Protein AF-A0A9P5ISA6-F1 (afdb_monomer_lite)

pLDDT: mean 71.59, std 13.82, range [38.88, 89.5]

Foldseek 3Di:
DDDPPDDPPPPPDQPPWAAAPFQRDTDGPVQADDPPGRHGVDQLLVVCVVCVVCPVVSRGDNDPLRNCCVVPVVSVCVVVVVVVVVVVVVVVVVVVVVVVPD

Secondary structure (DSSP, 8-state):
-------------TT-EEE-TTT--EEEGGGB-TTTSS-BSS-HHHHHHH-GGGTTTTS--SSHHHHHHHH-GGGTTHHHHHHHHHHHHHHHHHHHHHHTT-

Organism: NCBI:txid139641

Radius of gyration: 21.93 Å; chains: 1; bounding box: 49×29×73 Å

Structure (mmCIF, N/CA/C/O backbone):
data_AF-A0A9P5ISA6-F1
#
_entry.id   AF-A0A9P5ISA6-F1
#
loop_
_atom_site.group_PDB
_atom_site.id
_atom_site.type_symbol
_atom_site.label_atom_id
_atom_site.label_alt_id
_atom_site.label_comp_id
_atom_site.label_asym_id
_atom_site.label_entity_id
_atom_site.label_seq_id
_atom_site.pdbx_PDB_ins_code
_atom_site.Cartn_x
_atom_site.Cartn_y
_atom_site.Cartn_z
_atom_site.occupancy
_atom_site.B_iso_or_equiv
_atom_site.auth_seq_id
_atom_site.auth_comp_id
_atom_site.auth_asym_id
_atom_site.auth_atom_id
_atom_site.pdbx_PDB_model_num
ATOM 1 N N . MET A 1 1 ? 34.642 -2.367 -39.595 1.00 44.44 1 MET A N 1
ATOM 2 C CA . MET A 1 1 ? 33.964 -1.609 -38.521 1.00 44.44 1 MET A CA 1
ATOM 3 C C . MET A 1 1 ? 32.696 -2.343 -38.131 1.00 44.44 1 MET A C 1
ATOM 5 O O . MET A 1 1 ? 31.848 -2.486 -39.003 1.00 44.44 1 MET A O 1
ATOM 9 N N . SER A 1 2 ? 32.602 -2.818 -36.883 1.00 46.62 2 SER A N 1
ATOM 10 C CA . SER A 1 2 ? 31.369 -3.077 -36.104 1.00 46.62 2 SER A CA 1
ATOM 11 C C . SER A 1 2 ? 31.594 -4.223 -35.116 1.00 46.62 2 SER A C 1
ATOM 13 O O . SER A 1 2 ? 31.178 -5.348 -35.355 1.00 46.62 2 SER A O 1
ATOM 15 N N . GLU A 1 3 ? 32.218 -3.916 -33.982 1.00 43.44 3 GLU A N 1
ATOM 16 C CA . GLU A 1 3 ? 32.164 -4.766 -32.791 1.00 43.44 3 GLU A CA 1
ATOM 17 C C . GLU A 1 3 ? 31.390 -4.000 -31.716 1.00 43.44 3 GLU A C 1
ATOM 19 O O . GLU A 1 3 ? 31.954 -3.295 -30.883 1.00 43.44 3 GLU A O 1
ATOM 24 N N . ARG A 1 4 ? 30.056 -4.075 -31.774 1.00 45.72 4 ARG A N 1
ATOM 25 C CA . ARG A 1 4 ? 29.204 -3.720 -30.632 1.00 45.72 4 ARG A CA 1
ATOM 26 C C . ARG A 1 4 ? 29.070 -4.974 -29.778 1.00 45.72 4 ARG A C 1
ATOM 28 O O . ARG A 1 4 ? 28.128 -5.742 -29.945 1.00 45.72 4 ARG A O 1
ATOM 35 N N . LEU A 1 5 ? 30.054 -5.206 -28.912 1.00 46.62 5 LEU A N 1
ATOM 36 C CA . LEU A 1 5 ? 29.971 -6.256 -27.903 1.00 46.62 5 LEU A CA 1
ATOM 37 C C . LEU A 1 5 ? 28.917 -5.861 -26.873 1.00 46.62 5 LEU A C 1
ATOM 39 O O . LEU A 1 5 ? 28.946 -4.774 -26.296 1.00 46.62 5 LEU A O 1
ATOM 43 N N . GLY A 1 6 ? 27.938 -6.752 -26.746 1.00 38.88 6 GLY A N 1
ATOM 44 C CA . GLY A 1 6 ? 26.695 -6.533 -26.042 1.00 38.88 6 GLY A CA 1
ATOM 45 C C . GLY A 1 6 ? 26.898 -6.189 -24.576 1.00 38.88 6 GLY A C 1
ATOM 46 O O . GLY A 1 6 ? 27.662 -6.822 -23.849 1.00 38.88 6 GLY A O 1
ATOM 47 N N . TYR A 1 7 ? 26.130 -5.199 -24.144 1.00 45.44 7 TYR A N 1
ATOM 48 C CA . TYR A 1 7 ? 25.835 -4.931 -22.750 1.00 45.44 7 TYR A CA 1
ATOM 49 C C . TYR A 1 7 ? 25.257 -6.215 -22.153 1.00 45.44 7 TYR A C 1
ATOM 51 O O . TYR A 1 7 ? 24.115 -6.595 -22.422 1.00 45.44 7 TYR A O 1
ATOM 59 N N . LYS A 1 8 ? 26.086 -6.927 -21.394 1.00 42.00 8 LYS A N 1
ATOM 60 C CA . LYS A 1 8 ? 25.710 -8.128 -20.659 1.00 42.00 8 LYS A CA 1
ATOM 61 C C . LYS A 1 8 ? 24.853 -7.678 -19.476 1.00 42.00 8 LYS A C 1
ATOM 63 O O . LYS A 1 8 ? 25.333 -7.575 -18.352 1.00 42.00 8 LYS A O 1
ATOM 68 N N . PHE A 1 9 ? 23.593 -7.340 -19.747 1.00 42.38 9 PHE A N 1
ATOM 69 C CA . PHE A 1 9 ? 22.581 -7.252 -18.707 1.00 42.38 9 PHE A CA 1
ATOM 70 C C . PHE A 1 9 ? 22.440 -8.661 -18.149 1.00 42.38 9 PHE A C 1
ATOM 72 O O . PHE A 1 9 ? 21.897 -9.552 -18.800 1.00 42.38 9 PHE A O 1
ATOM 79 N N . VAL A 1 10 ? 23.024 -8.874 -16.974 1.00 44.00 10 VAL A N 1
ATOM 80 C CA . VAL A 1 10 ? 22.765 -10.051 -16.158 1.00 44.00 10 VAL A CA 1
ATOM 81 C C . VAL A 1 10 ? 21.259 -10.053 -15.918 1.00 44.00 10 VAL A C 1
ATOM 83 O O . VAL A 1 10 ? 20.743 -9.236 -15.160 1.00 44.00 10 VAL A O 1
ATOM 86 N N . LEU A 1 11 ? 20.552 -10.911 -16.652 1.00 45.19 11 LEU A N 1
ATOM 87 C CA . LEU A 1 11 ? 19.169 -11.262 -16.383 1.00 45.19 11 LEU A CA 1
ATOM 88 C C . LEU A 1 11 ? 19.177 -11.995 -15.042 1.00 45.19 11 LEU A C 1
ATOM 90 O O . LEU A 1 11 ? 19.317 -13.212 -14.983 1.00 45.19 11 LEU A O 1
ATOM 94 N N . THR A 1 12 ? 19.086 -11.237 -13.954 1.00 48.53 12 THR A N 1
ATOM 95 C CA . THR A 1 12 ? 18.488 -11.737 -12.723 1.00 48.53 12 THR A CA 1
ATOM 96 C C . THR A 1 12 ? 17.108 -12.271 -13.107 1.00 48.53 12 THR A C 1
ATOM 98 O O . THR A 1 12 ? 16.314 -11.544 -13.704 1.00 48.53 12 THR A O 1
ATOM 101 N N . ASN A 1 13 ? 16.901 -13.571 -12.891 1.00 52.16 13 ASN A N 1
ATOM 102 C CA . ASN A 1 13 ? 15.782 -14.373 -13.392 1.00 52.16 13 ASN A CA 1
ATOM 103 C C . ASN A 1 13 ? 14.452 -13.588 -13.480 1.00 52.16 13 ASN A C 1
ATOM 105 O O . ASN A 1 13 ? 13.871 -13.257 -12.448 1.00 52.16 13 ASN A O 1
ATOM 109 N N . PRO A 1 14 ? 13.945 -13.284 -14.691 1.00 54.53 14 PRO A N 1
ATOM 110 C CA . PRO A 1 14 ? 12.680 -12.569 -14.872 1.00 54.53 14 PRO A CA 1
ATOM 111 C C . PRO A 1 14 ? 11.435 -13.408 -14.523 1.00 54.53 14 PRO A C 1
ATOM 113 O O . PRO A 1 14 ? 10.330 -12.873 -14.582 1.00 54.53 14 PRO A O 1
ATOM 116 N N . ASP A 1 15 ? 11.615 -14.682 -14.161 1.00 55.34 15 ASP A N 1
ATOM 117 C CA . ASP A 1 15 ? 10.546 -15.652 -13.889 1.00 55.34 15 ASP A CA 1
ATOM 118 C C . ASP A 1 15 ? 9.997 -15.620 -12.454 1.00 55.34 15 ASP A C 1
ATOM 120 O O . ASP A 1 15 ? 8.967 -16.235 -12.179 1.00 55.34 15 ASP A O 1
ATOM 124 N N . GLU A 1 16 ? 10.621 -14.883 -11.529 1.00 68.88 16 GLU A N 1
ATOM 125 C CA . GLU A 1 16 ? 10.035 -14.672 -10.201 1.00 68.88 16 GLU A CA 1
ATOM 126 C C . GLU A 1 16 ? 8.959 -13.583 -10.279 1.00 68.88 16 GLU A C 1
ATOM 128 O O . GLU A 1 16 ? 9.216 -12.373 -10.238 1.00 68.88 16 GLU A O 1
ATOM 133 N N . LEU A 1 17 ? 7.727 -14.053 -10.467 1.00 72.69 17 LEU A N 1
ATOM 134 C CA . LEU A 1 17 ? 6.511 -13.262 -10.384 1.00 72.69 17 LEU A CA 1
ATOM 135 C C . LEU A 1 17 ? 6.116 -13.094 -8.909 1.00 72.69 17 LEU A C 1
ATOM 137 O O . LEU A 1 17 ? 5.798 -14.061 -8.221 1.00 72.69 17 LEU A O 1
ATOM 141 N N . GLU A 1 18 ? 6.103 -11.853 -8.433 1.00 77.31 18 GLU A N 1
ATOM 142 C CA . GLU A 1 18 ? 5.647 -11.464 -7.097 1.00 77.31 18 GLU A CA 1
ATOM 143 C C . GLU A 1 18 ? 4.296 -10.734 -7.184 1.00 77.31 18 GLU A C 1
ATOM 145 O O . GLU A 1 18 ? 3.888 -10.254 -8.243 1.00 77.31 18 GLU A O 1
ATOM 150 N N . HIS A 1 19 ? 3.584 -10.634 -6.060 1.00 80.44 19 HIS A N 1
ATOM 151 C CA . HIS A 1 19 ? 2.310 -9.917 -5.971 1.00 80.44 19 HIS A CA 1
ATOM 152 C C . HIS A 1 19 ? 2.482 -8.612 -5.202 1.00 80.44 19 HIS A C 1
ATOM 154 O O . HIS A 1 19 ? 3.110 -8.576 -4.143 1.00 80.44 19 HIS A O 1
ATOM 160 N N . CYS A 1 20 ? 1.903 -7.528 -5.714 1.00 82.44 20 CYS A N 1
ATOM 161 C CA . CYS A 1 20 ? 1.934 -6.242 -5.034 1.00 82.44 20 CYS A CA 1
ATOM 162 C C . CYS A 1 20 ? 1.026 -6.274 -3.809 1.00 82.44 20 CYS A C 1
ATOM 164 O O . CYS A 1 20 ? -0.173 -6.485 -3.944 1.00 82.44 20 CYS A O 1
ATOM 166 N N . LEU A 1 21 ? 1.555 -5.964 -2.627 1.00 80.31 21 LEU A N 1
ATOM 167 C CA . LEU A 1 21 ? 0.749 -5.985 -1.401 1.00 80.31 21 LEU A CA 1
ATOM 168 C C . LEU A 1 21 ? -0.413 -4.974 -1.404 1.00 80.31 21 LEU A C 1
ATOM 170 O O . LEU A 1 21 ? -1.372 -5.155 -0.660 1.00 80.31 21 LEU A O 1
ATOM 174 N N . LEU A 1 22 ? -0.342 -3.921 -2.228 1.00 84.12 22 LEU A N 1
ATOM 175 C CA . LEU A 1 22 ? -1.334 -2.839 -2.287 1.00 84.12 22 LEU A CA 1
ATOM 176 C C . LEU A 1 22 ? -2.448 -3.038 -3.318 1.00 84.12 22 LEU A C 1
ATOM 178 O O . LEU A 1 22 ? -3.461 -2.353 -3.239 1.00 84.12 22 LEU A O 1
ATOM 182 N N . CYS A 1 23 ? -2.258 -3.884 -4.325 1.00 79.50 23 CYS A N 1
ATOM 183 C CA . CYS A 1 23 ? -3.286 -4.111 -5.348 1.00 79.50 23 CYS A CA 1
ATOM 184 C C . CYS A 1 23 ? -3.369 -5.557 -5.832 1.00 79.50 23 CYS A C 1
ATOM 186 O O . CYS A 1 23 ? -4.054 -5.844 -6.809 1.00 79.50 23 CYS A O 1
ATOM 188 N N . ASN A 1 24 ? -2.620 -6.461 -5.195 1.00 77.56 24 ASN A N 1
ATOM 189 C CA . ASN A 1 24 ? -2.468 -7.872 -5.549 1.00 77.56 24 ASN A CA 1
ATOM 190 C C . ASN A 1 24 ? -2.088 -8.122 -7.018 1.00 77.56 24 ASN A C 1
ATOM 192 O O . ASN A 1 24 ? -2.193 -9.242 -7.512 1.00 77.56 24 ASN A O 1
ATOM 196 N N . ARG A 1 25 ? -1.610 -7.095 -7.730 1.00 79.12 25 ARG A N 1
ATOM 197 C CA . ARG A 1 25 ? -1.175 -7.213 -9.119 1.00 79.12 25 ARG A CA 1
ATOM 198 C C . ARG A 1 25 ? 0.147 -7.960 -9.186 1.00 79.12 25 ARG A C 1
ATOM 200 O O . ARG A 1 25 ? 1.068 -7.662 -8.427 1.00 79.12 25 ARG A O 1
ATOM 207 N N . ILE A 1 26 ? 0.245 -8.872 -10.142 1.00 79.56 26 ILE A N 1
ATOM 208 C CA . ILE A 1 26 ? 1.470 -9.611 -10.426 1.00 79.56 26 ILE A CA 1
ATOM 209 C C . ILE A 1 26 ? 2.500 -8.674 -11.076 1.00 79.56 26 ILE A C 1
ATOM 211 O O . ILE A 1 26 ? 2.173 -7.936 -12.012 1.00 79.56 26 ILE A O 1
ATOM 215 N N . PHE A 1 27 ? 3.742 -8.702 -10.598 1.00 78.31 27 PHE A N 1
ATOM 216 C CA . PHE A 1 27 ? 4.876 -7.974 -11.165 1.00 78.31 27 PHE A CA 1
ATOM 217 C C . PHE A 1 27 ? 6.143 -8.842 -11.125 1.00 78.31 27 PHE A C 1
ATOM 219 O O . PHE A 1 27 ? 6.284 -9.701 -10.266 1.00 78.31 27 PHE A O 1
ATOM 226 N N . CYS A 1 28 ? 7.074 -8.641 -12.060 1.00 74.88 28 CYS A N 1
ATOM 227 C CA . CYS A 1 28 ? 8.371 -9.329 -12.036 1.00 74.88 28 CYS A CA 1
ATOM 228 C C . CYS A 1 28 ? 9.406 -8.529 -11.237 1.00 74.88 28 CYS A C 1
ATOM 230 O O . CYS A 1 28 ? 9.266 -7.312 -11.093 1.00 74.88 28 CYS A O 1
ATOM 232 N N . ALA A 1 29 ? 10.489 -9.176 -10.799 1.00 73.81 29 ALA A N 1
ATOM 233 C CA . ALA A 1 29 ? 11.566 -8.544 -10.024 1.00 73.81 29 ALA A CA 1
ATOM 234 C C . ALA A 1 29 ? 12.111 -7.228 -10.633 1.00 73.81 29 ALA A C 1
ATOM 236 O O . ALA A 1 29 ? 12.522 -6.328 -9.905 1.00 73.81 29 ALA A O 1
ATOM 237 N N . ARG A 1 30 ? 12.046 -7.061 -11.963 1.00 71.00 30 ARG A N 1
ATOM 238 C CA . ARG A 1 30 ? 12.441 -5.821 -12.667 1.00 71.00 30 ARG A CA 1
ATOM 239 C C . ARG A 1 30 ? 11.533 -4.618 -12.385 1.00 71.00 30 ARG A C 1
ATOM 241 O O . ARG A 1 30 ? 11.962 -3.486 -12.570 1.00 71.00 30 ARG A O 1
ATOM 248 N N . HIS A 1 31 ? 10.294 -4.860 -11.970 1.00 71.94 31 HIS A N 1
ATOM 249 C CA . HIS A 1 31 ? 9.299 -3.842 -11.628 1.00 71.94 31 HIS A CA 1
ATOM 250 C C . HIS A 1 31 ? 9.156 -3.651 -10.107 1.00 71.94 31 HIS A C 1
ATOM 252 O O . HIS A 1 31 ? 8.211 -2.998 -9.665 1.00 71.94 31 HIS A O 1
ATOM 258 N N . LYS A 1 32 ? 10.061 -4.221 -9.301 1.00 72.31 32 LYS A N 1
ATOM 259 C CA . LYS A 1 32 ? 10.104 -4.059 -7.843 1.00 72.31 32 LYS A CA 1
ATOM 260 C C . LYS A 1 32 ? 10.703 -2.694 -7.485 1.00 72.31 32 LYS A C 1
ATOM 262 O O . LYS A 1 32 ? 11.807 -2.375 -7.922 1.00 72.31 32 LYS A O 1
ATOM 267 N N . ALA A 1 33 ? 9.995 -1.877 -6.704 1.00 69.44 33 ALA A N 1
ATOM 268 C CA . ALA A 1 33 ? 10.524 -0.591 -6.237 1.00 69.44 33 ALA A CA 1
ATOM 269 C C . ALA A 1 33 ? 11.584 -0.775 -5.128 1.00 69.44 33 ALA A C 1
ATOM 271 O O . ALA A 1 33 ? 11.409 -1.594 -4.225 1.00 69.44 33 ALA A O 1
ATOM 272 N N . VAL A 1 34 ? 12.662 0.019 -5.187 1.00 60.41 34 VAL A N 1
ATOM 273 C CA . VAL A 1 34 ? 13.902 -0.175 -4.404 1.00 60.41 34 VAL A CA 1
ATOM 274 C C . VAL A 1 34 ? 13.757 0.180 -2.913 1.00 60.41 34 VAL A C 1
ATOM 276 O O . VAL A 1 34 ? 14.465 -0.385 -2.091 1.00 60.41 34 VAL A O 1
ATOM 279 N N . GLU A 1 35 ? 12.821 1.055 -2.528 1.00 49.38 35 GLU A N 1
ATOM 280 C CA . GLU A 1 35 ? 12.721 1.534 -1.133 1.00 49.38 35 GLU A CA 1
ATOM 281 C C . GLU A 1 35 ? 11.740 0.754 -0.237 1.00 49.38 35 GLU A C 1
ATOM 283 O O . GLU A 1 35 ? 11.858 0.839 0.978 1.00 49.38 35 GLU A O 1
ATOM 288 N N . ASN A 1 36 ? 10.801 -0.035 -0.786 1.00 56.28 36 ASN A N 1
ATOM 289 C CA . ASN A 1 36 ? 9.736 -0.693 0.007 1.00 56.28 36 ASN A CA 1
ATOM 290 C C . ASN A 1 36 ? 9.514 -2.191 -0.308 1.00 56.28 36 ASN A C 1
ATOM 292 O O . ASN A 1 36 ? 8.510 -2.772 0.104 1.00 56.28 36 ASN A O 1
ATOM 296 N N . ASN A 1 37 ? 10.437 -2.823 -1.042 1.00 62.94 37 ASN A N 1
ATOM 297 C CA . ASN A 1 37 ? 10.633 -4.276 -1.186 1.00 62.94 37 ASN A CA 1
ATOM 298 C C . ASN A 1 37 ? 9.451 -5.204 -1.548 1.00 62.94 37 ASN A C 1
ATOM 300 O O . ASN A 1 37 ? 9.667 -6.410 -1.598 1.00 62.94 37 ASN A O 1
ATOM 304 N N . THR A 1 38 ? 8.242 -4.723 -1.848 1.00 67.25 38 THR A N 1
ATOM 305 C CA . THR A 1 38 ? 7.088 -5.580 -2.236 1.00 67.25 38 THR A CA 1
ATOM 306 C C . THR A 1 38 ? 6.007 -4.839 -3.046 1.00 67.25 38 THR A C 1
ATOM 308 O O . THR A 1 38 ? 4.871 -5.299 -3.193 1.00 67.25 38 THR A O 1
ATOM 311 N N . VAL A 1 39 ? 6.335 -3.655 -3.569 1.00 72.94 39 VAL A N 1
ATOM 312 C CA . VAL A 1 39 ? 5.400 -2.806 -4.320 1.00 72.94 39 VAL A CA 1
ATOM 313 C C . VAL A 1 39 ? 5.816 -2.775 -5.788 1.00 72.94 39 VAL A C 1
ATOM 315 O O . VAL A 1 39 ? 7.006 -2.670 -6.096 1.00 72.94 39 VAL A O 1
ATOM 318 N N . CYS A 1 40 ? 4.835 -2.878 -6.690 1.00 75.19 40 CYS A N 1
ATOM 319 C CA . CYS A 1 40 ? 5.074 -2.751 -8.124 1.00 75.19 40 CYS A CA 1
ATOM 320 C C . CYS A 1 40 ? 5.507 -1.318 -8.492 1.00 75.19 40 CYS A C 1
ATOM 322 O O . CYS A 1 40 ? 5.290 -0.380 -7.730 1.00 75.19 40 CY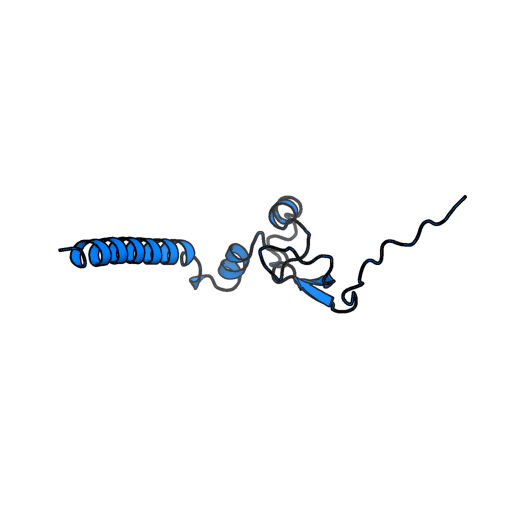S A O 1
ATOM 324 N N . GLN A 1 41 ? 6.089 -1.124 -9.677 1.00 73.56 41 GLN A N 1
ATOM 325 C CA . GLN A 1 41 ? 6.616 0.177 -10.125 1.00 73.56 41 GLN A CA 1
ATOM 326 C C . GLN A 1 41 ? 5.540 1.268 -10.310 1.00 73.56 41 GLN A C 1
ATOM 328 O O . GLN A 1 41 ? 5.858 2.427 -10.571 1.00 73.56 41 GLN A O 1
ATOM 333 N N . ILE A 1 42 ? 4.259 0.917 -10.208 1.00 76.75 42 ILE A N 1
ATOM 334 C CA . ILE A 1 42 ? 3.167 1.877 -10.333 1.00 76.75 42 ILE A CA 1
ATOM 335 C C . ILE A 1 42 ? 3.186 2.800 -9.111 1.00 76.75 42 ILE A C 1
ATOM 337 O O . ILE A 1 42 ? 3.138 2.339 -7.972 1.00 76.75 42 ILE A O 1
ATOM 341 N N . ASP A 1 43 ? 3.192 4.116 -9.339 1.00 81.00 43 ASP A N 1
ATOM 342 C CA . ASP A 1 43 ? 2.940 5.086 -8.274 1.00 81.00 43 ASP A CA 1
ATOM 343 C C . ASP A 1 43 ? 1.490 4.946 -7.792 1.00 81.00 43 ASP A C 1
ATOM 345 O O . ASP A 1 43 ? 0.552 5.507 -8.366 1.00 81.00 43 ASP A O 1
ATOM 349 N N . HIS A 1 44 ? 1.321 4.197 -6.705 1.00 83.62 44 HIS A N 1
ATOM 350 C CA . HIS A 1 44 ? 0.036 3.943 -6.070 1.00 83.62 44 HIS A CA 1
ATOM 351 C C . HIS A 1 44 ? -0.680 5.217 -5.633 1.00 83.62 44 HIS A C 1
ATOM 353 O O . HIS A 1 44 ? -1.907 5.243 -5.627 1.00 83.62 44 HIS A O 1
ATOM 359 N N . ARG A 1 45 ? 0.037 6.302 -5.321 1.00 83.25 45 ARG A N 1
ATOM 360 C CA . ARG A 1 45 ? -0.603 7.560 -4.928 1.00 83.25 45 ARG A CA 1
ATOM 361 C C . ARG A 1 45 ? -1.304 8.208 -6.114 1.00 83.25 45 ARG A C 1
ATOM 363 O O . ARG A 1 45 ? -2.448 8.648 -5.983 1.00 83.25 45 ARG A O 1
ATOM 370 N N . SER A 1 46 ? -0.620 8.263 -7.251 1.00 85.00 46 SER A N 1
ATOM 371 C CA . SER A 1 46 ? -1.187 8.794 -8.491 1.00 85.00 46 SER A CA 1
ATOM 372 C C . SER A 1 46 ? -2.258 7.860 -9.053 1.00 85.00 46 SER A C 1
ATOM 374 O O . SER A 1 46 ? -3.339 8.330 -9.398 1.00 85.00 46 SER A O 1
ATOM 376 N N . TYR A 1 47 ? -2.006 6.547 -9.063 1.00 85.31 47 TYR A N 1
ATOM 377 C CA . TYR A 1 47 ? -2.957 5.543 -9.545 1.00 85.31 47 TYR A CA 1
ATOM 378 C C . TYR A 1 47 ? -4.262 5.557 -8.744 1.00 85.31 47 TYR A C 1
ATOM 380 O O . TYR A 1 47 ? -5.335 5.585 -9.343 1.00 85.31 47 TYR A O 1
ATOM 388 N N . TYR A 1 48 ? -4.167 5.620 -7.411 1.00 87.81 48 TYR A N 1
ATOM 389 C CA . TYR A 1 48 ? -5.319 5.745 -6.522 1.00 87.81 48 TYR A CA 1
ATOM 390 C C . TYR A 1 48 ? -6.126 7.005 -6.830 1.00 87.81 48 TYR A C 1
ATOM 392 O O . TYR A 1 48 ? -7.328 6.928 -7.025 1.00 87.81 48 TYR A O 1
ATOM 400 N N . ARG A 1 49 ? -5.487 8.174 -6.959 1.00 87.94 49 ARG A N 1
ATOM 401 C CA . ARG A 1 49 ? -6.208 9.426 -7.250 1.00 87.94 49 ARG A CA 1
ATOM 402 C C . ARG A 1 49 ? -6.967 9.390 -8.583 1.00 87.94 49 ARG A C 1
ATOM 404 O O . ARG A 1 49 ? -8.029 10.000 -8.681 1.00 87.94 49 ARG A O 1
ATOM 411 N N . THR A 1 50 ? -6.398 8.741 -9.596 1.00 89.50 50 THR A N 1
ATOM 412 C CA . THR A 1 50 ? -6.978 8.686 -10.944 1.00 89.50 50 THR A CA 1
ATOM 413 C C . THR A 1 50 ? -8.127 7.688 -11.053 1.00 89.50 50 THR A C 1
ATOM 415 O O . THR A 1 50 ? -9.073 7.977 -11.774 1.00 89.50 50 THR A O 1
ATOM 418 N N . HIS A 1 51 ? -8.071 6.564 -10.335 1.00 86.25 51 HIS A N 1
ATOM 419 C CA . HIS A 1 51 ? -9.075 5.503 -10.441 1.00 86.25 5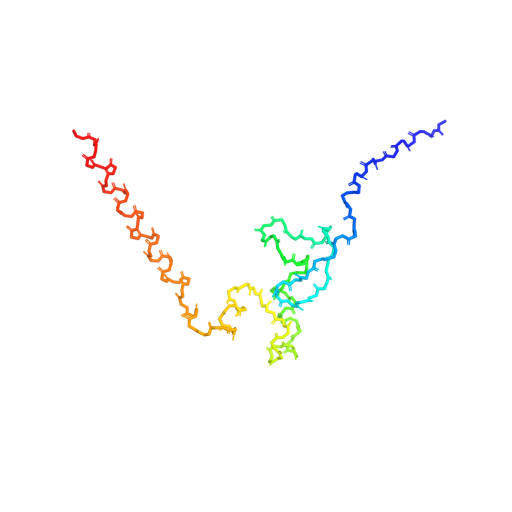1 HIS A CA 1
ATOM 420 C C . HIS A 1 51 ? -9.972 5.468 -9.200 1.00 86.25 51 HIS A C 1
ATOM 422 O O . HIS A 1 51 ? -9.823 4.613 -8.322 1.00 86.25 51 HIS A O 1
ATOM 428 N N . GLN A 1 52 ? -10.870 6.448 -9.103 1.00 86.50 52 GLN A N 1
ATOM 429 C CA . GLN A 1 52 ? -11.802 6.585 -7.976 1.00 86.50 52 GLN A CA 1
ATOM 430 C C . GLN A 1 52 ? -12.814 5.440 -7.915 1.00 86.50 52 GLN A C 1
ATOM 432 O O . GLN A 1 52 ? -13.262 5.070 -6.834 1.00 86.50 52 GLN A O 1
ATOM 437 N N . GLU A 1 53 ? -13.102 4.817 -9.056 1.00 86.75 53 GLU A N 1
ATOM 438 C CA . GLU A 1 53 ? -13.993 3.666 -9.172 1.00 86.75 53 GLU A CA 1
ATOM 439 C C . GLU A 1 53 ? -13.536 2.438 -8.365 1.00 86.75 53 GLU A C 1
ATOM 441 O O . GLU A 1 53 ? -14.340 1.549 -8.099 1.00 86.75 53 GLU A O 1
ATOM 446 N N . PHE A 1 54 ? -12.263 2.384 -7.957 1.00 81.81 54 PHE A N 1
ATOM 447 C CA . PHE A 1 54 ? -11.694 1.273 -7.189 1.00 81.81 54 PHE A CA 1
ATOM 448 C C . PHE A 1 54 ? -11.450 1.603 -5.707 1.00 81.81 54 PHE A C 1
ATOM 450 O O . PHE A 1 54 ? -10.786 0.827 -5.015 1.00 81.81 54 PHE A O 1
ATOM 457 N N . HIS A 1 55 ? -11.918 2.756 -5.212 1.00 82.81 55 HIS A N 1
ATOM 458 C CA . HIS A 1 55 ? -11.726 3.137 -3.802 1.00 82.81 55 HIS A CA 1
ATOM 459 C C . HIS A 1 55 ? -12.563 2.250 -2.882 1.00 82.81 55 HIS A C 1
ATOM 461 O O . HIS A 1 55 ? -12.029 1.668 -1.943 1.00 82.81 55 HIS A O 1
ATOM 467 N N . ASP A 1 56 ? -13.837 2.059 -3.219 1.00 77.19 56 ASP A N 1
ATOM 468 C CA . ASP A 1 56 ? -14.792 1.328 -2.376 1.00 77.19 56 ASP A CA 1
ATOM 469 C C . ASP A 1 56 ? -14.679 -0.199 -2.512 1.00 77.19 56 ASP A C 1
ATOM 471 O O . ASP A 1 56 ? -15.254 -0.957 -1.734 1.00 77.19 56 ASP A O 1
ATOM 475 N N . THR A 1 57 ? -13.933 -0.680 -3.508 1.00 79.56 57 THR A N 1
ATOM 476 C CA . THR A 1 57 ? -13.758 -2.115 -3.772 1.00 79.56 57 THR A CA 1
ATOM 477 C C . THR A 1 57 ? -12.633 -2.739 -2.949 1.00 79.56 57 THR A C 1
ATOM 479 O O . THR A 1 57 ? -12.453 -3.956 -2.997 1.00 79.56 57 THR A O 1
ATOM 482 N N . GLY A 1 58 ? -11.830 -1.934 -2.241 1.00 74.50 58 GLY A N 1
ATOM 483 C CA . GLY A 1 58 ? -10.667 -2.417 -1.486 1.00 74.50 58 GLY A CA 1
ATOM 484 C C . GLY A 1 58 ? -9.595 -3.077 -2.366 1.00 74.50 58 GLY A C 1
ATOM 485 O O . GLY A 1 58 ? -8.741 -3.813 -1.874 1.00 74.50 58 GLY A O 1
ATOM 486 N N . THR A 1 59 ? -9.639 -2.854 -3.684 1.00 79.25 59 THR A N 1
ATOM 487 C CA . THR A 1 59 ? -8.711 -3.479 -4.641 1.00 79.25 59 THR A CA 1
ATOM 488 C C . THR A 1 59 ? -7.432 -2.681 -4.832 1.00 79.25 59 THR A C 1
ATOM 490 O O . THR A 1 59 ? -6.446 -3.228 -5.322 1.00 79.25 59 THR A O 1
ATOM 493 N N . ILE A 1 60 ? -7.436 -1.391 -4.488 1.00 83.69 60 ILE A N 1
ATOM 494 C CA . ILE A 1 60 ? -6.259 -0.532 -4.586 1.00 83.69 60 ILE A CA 1
ATOM 495 C C . ILE A 1 60 ? -6.093 0.294 -3.320 1.00 83.69 60 ILE A C 1
ATOM 497 O O . ILE A 1 60 ? -7.039 0.875 -2.800 1.00 83.69 60 ILE A O 1
ATOM 501 N N . PHE A 1 61 ? -4.855 0.409 -2.856 1.00 85.25 61 PHE A N 1
ATOM 502 C CA . PHE A 1 61 ? -4.522 1.251 -1.716 1.00 85.25 61 PHE A CA 1
ATOM 503 C C . PHE A 1 61 ? -3.472 2.289 -2.103 1.00 85.25 61 PHE A C 1
ATOM 505 O O . PHE A 1 61 ? -2.554 2.011 -2.880 1.00 85.25 61 PHE A O 1
ATOM 512 N N . ARG A 1 62 ? -3.592 3.492 -1.528 1.00 84.56 62 ARG A N 1
ATOM 513 C CA . ARG A 1 62 ? -2.655 4.603 -1.746 1.00 84.56 62 ARG A CA 1
ATOM 514 C C . ARG A 1 62 ? -1.232 4.278 -1.276 1.00 84.56 62 ARG A C 1
ATOM 516 O O . ARG A 1 62 ? -0.271 4.719 -1.899 1.00 84.56 62 ARG A O 1
ATOM 523 N N . ASN A 1 63 ? -1.103 3.588 -0.144 1.00 84.00 63 ASN A N 1
ATOM 524 C CA . ASN A 1 63 ? 0.154 3.159 0.473 1.00 84.00 63 ASN A CA 1
ATOM 525 C C . ASN A 1 63 ? -0.117 2.046 1.511 1.00 84.00 63 ASN A C 1
ATOM 527 O O . ASN A 1 63 ? -1.270 1.683 1.753 1.00 84.00 63 ASN A O 1
ATOM 531 N N . MET A 1 64 ? 0.945 1.507 2.125 1.00 82.38 64 MET A N 1
ATOM 532 C CA . MET A 1 64 ? 0.840 0.404 3.097 1.00 82.38 64 MET A CA 1
ATOM 533 C C . MET A 1 64 ? 0.079 0.792 4.366 1.00 82.38 64 MET A C 1
ATOM 535 O O . MET A 1 64 ? -0.637 -0.036 4.915 1.00 82.38 64 MET A O 1
ATOM 539 N N . GLU A 1 65 ? 0.197 2.040 4.816 1.00 83.12 65 GLU A N 1
ATOM 540 C CA . GLU A 1 65 ? -0.542 2.544 5.976 1.00 83.12 65 GLU A CA 1
ATOM 541 C C . GLU A 1 65 ? -2.050 2.546 5.710 1.00 83.12 65 GLU A C 1
ATOM 543 O O . GLU A 1 65 ? -2.801 1.991 6.504 1.00 83.12 65 GLU A O 1
ATOM 548 N N . HIS A 1 66 ? -2.479 3.066 4.555 1.00 85.38 66 HIS A N 1
ATOM 549 C CA . HIS A 1 66 ? -3.878 3.047 4.130 1.00 85.38 66 HIS A CA 1
ATOM 550 C C . HIS A 1 66 ? -4.427 1.620 4.105 1.00 85.38 66 HIS A C 1
ATOM 552 O O . HIS A 1 66 ? -5.436 1.343 4.738 1.00 85.38 66 HIS A O 1
ATOM 558 N N . ARG A 1 67 ? -3.708 0.687 3.466 1.00 85.06 67 ARG A N 1
ATOM 559 C CA . ARG A 1 67 ? -4.079 -0.734 3.465 1.00 85.06 67 ARG A CA 1
ATOM 560 C C . ARG A 1 67 ? -4.202 -1.296 4.881 1.00 85.06 67 ARG A C 1
ATOM 562 O O . ARG A 1 67 ? -5.130 -2.039 5.166 1.00 85.06 67 ARG A O 1
ATOM 569 N N . ASN A 1 68 ? -3.241 -1.005 5.752 1.00 83.75 68 ASN A N 1
ATOM 570 C CA . ASN A 1 68 ? -3.230 -1.552 7.104 1.00 83.75 68 ASN A CA 1
ATOM 571 C C . ASN A 1 68 ? -4.401 -1.034 7.944 1.00 83.75 68 ASN A C 1
ATOM 573 O O . ASN A 1 68 ? -4.919 -1.809 8.735 1.00 83.75 68 ASN A O 1
ATOM 577 N N . ILE A 1 69 ? -4.808 0.224 7.755 1.00 85.00 69 ILE A N 1
ATOM 578 C CA . ILE A 1 69 ? -5.971 0.826 8.423 1.00 85.00 69 ILE A CA 1
ATOM 579 C C . ILE A 1 69 ? -7.277 0.237 7.881 1.00 85.00 69 ILE A C 1
ATOM 581 O O . ILE A 1 69 ? -8.136 -0.146 8.665 1.00 85.00 69 ILE A O 1
ATOM 585 N N . GLU A 1 70 ? -7.413 0.124 6.557 1.00 83.69 70 GLU A N 1
ATOM 586 C CA . GLU A 1 70 ? -8.613 -0.437 5.917 1.00 83.69 70 GLU A CA 1
ATOM 587 C C . GLU A 1 70 ? -8.827 -1.913 6.290 1.00 83.69 70 GLU A C 1
ATOM 589 O O . GLU A 1 70 ? -9.941 -2.337 6.581 1.00 83.69 70 GLU A O 1
ATOM 594 N N . MET A 1 71 ? -7.749 -2.705 6.324 1.00 81.75 71 MET A N 1
ATOM 595 C CA . MET A 1 71 ? -7.821 -4.132 6.670 1.00 81.75 71 MET A CA 1
ATOM 596 C C . MET A 1 71 ? -7.933 -4.377 8.181 1.00 81.75 71 MET A C 1
ATOM 598 O O . MET A 1 71 ? -8.435 -5.419 8.594 1.00 81.75 71 MET A O 1
ATOM 602 N N . ASP A 1 72 ? -7.425 -3.458 9.001 1.00 83.38 72 ASP A N 1
ATOM 603 C CA . ASP A 1 72 ? -7.456 -3.533 10.459 1.00 83.38 72 ASP A CA 1
ATOM 604 C C . ASP A 1 72 ? -7.559 -2.115 11.055 1.00 83.38 72 ASP A C 1
ATOM 606 O O . ASP A 1 72 ? -6.539 -1.457 11.298 1.00 83.38 72 ASP A O 1
ATOM 610 N N . PRO A 1 73 ? -8.787 -1.637 11.331 1.00 79.25 73 PRO A N 1
ATOM 611 C CA . PRO A 1 73 ? -9.018 -0.290 11.848 1.00 79.25 73 PRO A CA 1
ATOM 612 C C . PRO A 1 73 ? -8.321 -0.009 13.181 1.00 79.25 73 PRO A C 1
ATOM 614 O O . PRO A 1 73 ? -8.077 1.152 13.500 1.00 79.25 73 PRO A O 1
ATOM 617 N N . SER A 1 74 ? -7.946 -1.041 13.952 1.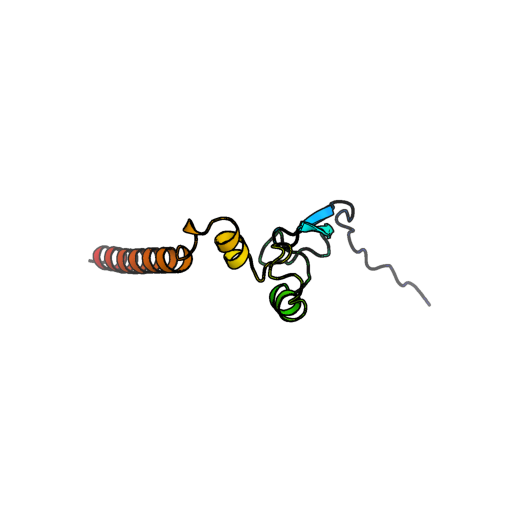00 76.44 74 SER A N 1
ATOM 618 C CA . SER A 1 74 ? -7.181 -0.864 15.196 1.00 76.44 74 SER A CA 1
ATOM 619 C C . SER A 1 74 ? -5.773 -0.311 14.953 1.00 76.44 74 SER A C 1
ATOM 621 O O . SER A 1 74 ? -5.153 0.246 15.857 1.00 76.44 74 SER A O 1
ATOM 623 N N . LYS A 1 75 ? -5.280 -0.392 13.710 1.00 69.94 75 LYS A N 1
ATOM 624 C CA . LYS A 1 75 ? -4.012 0.212 13.289 1.00 69.94 75 LYS A CA 1
ATOM 625 C C . LYS A 1 75 ? -4.122 1.702 12.983 1.00 69.94 75 LYS A C 1
ATOM 627 O O . LYS A 1 75 ? -3.096 2.350 12.749 1.00 69.94 75 LYS A O 1
ATOM 632 N N . ALA A 1 76 ? -5.330 2.265 12.994 1.00 69.88 76 ALA A N 1
ATOM 633 C CA . ALA A 1 76 ? -5.538 3.698 12.863 1.00 69.88 76 ALA A CA 1
ATOM 634 C C . ALA A 1 76 ? -4.924 4.425 14.068 1.00 69.88 76 ALA A C 1
ATOM 636 O O . ALA A 1 76 ? -5.428 4.352 15.181 1.00 69.88 76 ALA A O 1
ATOM 637 N N . GLY A 1 77 ? -3.823 5.146 13.842 1.00 65.94 77 GLY A N 1
ATOM 638 C CA . GLY A 1 77 ? -3.149 5.927 14.886 1.00 65.94 77 GLY A CA 1
ATOM 639 C C . GLY A 1 77 ? -1.829 5.344 15.390 1.00 65.94 77 GLY A C 1
ATOM 640 O O . GLY A 1 77 ? -1.042 6.108 15.950 1.00 65.94 77 GLY A O 1
ATOM 641 N N . LEU A 1 78 ? -1.505 4.084 15.069 1.00 64.81 78 LEU A N 1
ATOM 642 C CA . LEU A 1 78 ? -0.219 3.467 15.435 1.00 64.81 78 LEU A CA 1
ATOM 643 C C . LEU A 1 78 ? 0.987 4.275 14.939 1.00 64.81 78 LEU A C 1
ATOM 645 O O . LEU A 1 78 ? 2.006 4.331 15.610 1.00 64.81 78 LEU A O 1
ATOM 649 N N . ASN A 1 79 ? 0.887 4.945 13.787 1.00 64.38 79 ASN A N 1
ATOM 650 C CA . ASN A 1 79 ? 1.963 5.797 13.270 1.00 64.38 79 ASN A CA 1
ATOM 651 C C . ASN A 1 79 ? 2.209 7.033 14.166 1.00 64.38 79 ASN A C 1
ATOM 653 O O . ASN A 1 79 ? 3.347 7.455 14.364 1.00 64.38 79 ASN A O 1
ATOM 657 N N . ARG A 1 80 ? 1.151 7.595 14.772 1.00 67.50 80 ARG A N 1
ATOM 658 C CA . ARG A 1 80 ? 1.285 8.694 15.744 1.00 67.50 80 ARG A CA 1
ATOM 659 C C . ARG A 1 80 ? 1.879 8.192 17.055 1.00 67.50 80 ARG A C 1
ATOM 661 O O . ARG A 1 80 ? 2.793 8.826 17.569 1.00 67.50 80 ARG A O 1
ATOM 668 N N . GLU A 1 81 ? 1.404 7.056 17.552 1.00 69.81 81 GLU A N 1
ATOM 669 C CA . GLU A 1 81 ? 1.910 6.454 18.790 1.00 69.81 81 GLU A CA 1
ATOM 670 C C . GLU A 1 81 ? 3.366 6.001 18.650 1.00 69.81 81 GLU A C 1
ATOM 672 O O . GLU A 1 81 ? 4.188 6.333 19.497 1.00 69.81 81 GLU A O 1
ATOM 677 N N . ALA A 1 82 ? 3.726 5.339 17.548 1.00 72.81 82 ALA A N 1
ATOM 678 C CA . ALA A 1 82 ? 5.102 4.947 17.249 1.00 72.81 82 ALA A CA 1
ATOM 679 C C . ALA A 1 82 ? 6.035 6.163 17.168 1.00 72.81 82 ALA A C 1
ATOM 681 O O . ALA A 1 82 ? 7.139 6.133 17.712 1.00 72.81 82 ALA A O 1
ATOM 682 N N . LYS A 1 83 ? 5.575 7.263 16.555 1.00 72.12 83 LYS A N 1
ATOM 683 C CA . LYS A 1 83 ? 6.320 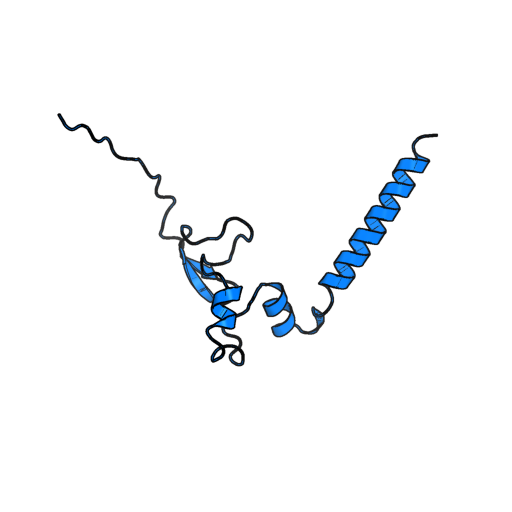8.526 16.533 1.00 72.12 83 LYS A CA 1
ATOM 684 C C . LYS A 1 83 ? 6.525 9.087 17.944 1.00 72.12 83 LYS A C 1
ATOM 686 O O . LYS A 1 83 ? 7.633 9.509 18.261 1.00 72.12 83 LYS A O 1
ATOM 691 N N . SER A 1 84 ? 5.497 9.056 18.792 1.00 80.19 84 SER A N 1
ATOM 692 C CA . SER A 1 84 ? 5.605 9.486 20.191 1.00 80.19 84 SER A CA 1
ATOM 693 C C . SER A 1 84 ? 6.542 8.592 21.009 1.00 80.19 84 SER A C 1
ATOM 695 O O . SER A 1 84 ? 7.333 9.114 21.788 1.00 80.19 84 SER A O 1
ATOM 697 N N . ILE A 1 85 ? 6.516 7.272 20.808 1.00 83.00 85 ILE A N 1
ATOM 698 C CA . ILE A 1 85 ? 7.422 6.329 21.487 1.00 83.00 85 ILE A CA 1
ATOM 699 C C . ILE A 1 85 ? 8.875 6.608 21.092 1.00 83.00 85 ILE A C 1
ATOM 701 O O . ILE A 1 85 ? 9.721 6.764 21.970 1.00 83.00 85 ILE A O 1
ATOM 705 N N . MET A 1 86 ? 9.158 6.764 19.795 1.00 74.25 86 MET A N 1
ATOM 706 C CA . MET A 1 86 ? 10.496 7.131 19.318 1.00 74.25 86 MET A CA 1
ATOM 707 C C . MET A 1 86 ? 10.977 8.468 19.894 1.00 74.25 86 MET A C 1
ATOM 709 O O . MET A 1 86 ? 12.155 8.621 20.210 1.00 74.25 86 MET A O 1
ATOM 713 N N . GLU A 1 87 ? 10.085 9.449 20.026 1.00 82.75 87 GLU A N 1
ATOM 714 C CA . GLU A 1 87 ? 10.419 10.758 20.589 1.00 82.75 87 GLU A CA 1
ATOM 715 C C . GLU A 1 87 ? 10.756 10.661 22.087 1.00 82.75 87 GLU A C 1
ATOM 717 O O . GLU A 1 87 ? 11.748 11.240 22.534 1.00 82.75 87 GLU A O 1
ATOM 722 N N . VAL A 1 88 ? 10.009 9.851 22.844 1.00 85.06 88 VAL A N 1
ATOM 723 C CA . VAL A 1 88 ? 10.295 9.555 24.257 1.00 85.06 88 VAL A CA 1
ATOM 724 C C . VAL A 1 88 ? 11.617 8.797 24.414 1.00 85.06 88 VAL A C 1
ATOM 726 O O . VAL A 1 88 ? 12.426 9.150 25.276 1.00 85.06 88 VAL A O 1
ATOM 729 N N . GLU A 1 89 ? 11.889 7.799 23.571 1.00 84.81 89 GLU A N 1
ATOM 730 C CA . GLU A 1 89 ? 13.166 7.074 23.582 1.00 84.81 89 GLU A CA 1
ATOM 731 C C . GLU A 1 89 ? 14.349 7.982 23.227 1.00 84.81 89 GLU A C 1
ATOM 733 O O . GLU A 1 89 ? 15.391 7.921 23.883 1.00 84.81 89 GLU A O 1
ATOM 738 N N . ALA A 1 90 ? 14.188 8.882 22.254 1.00 82.00 90 ALA A N 1
ATOM 739 C CA . ALA A 1 90 ? 15.213 9.860 21.902 1.00 82.00 90 ALA A CA 1
ATOM 740 C C . ALA A 1 90 ? 15.501 10.836 23.057 1.00 82.00 90 ALA A C 1
ATOM 742 O O . ALA A 1 90 ? 16.660 11.183 23.297 1.00 82.00 90 ALA A O 1
ATOM 743 N N . MET A 1 91 ? 14.475 11.263 23.802 1.00 79.56 91 MET A N 1
ATOM 744 C CA . MET A 1 91 ? 14.660 12.073 25.012 1.00 79.56 91 MET A CA 1
ATOM 745 C C . MET A 1 91 ? 15.385 11.294 26.116 1.00 79.56 91 MET A C 1
ATOM 747 O O . MET A 1 91 ? 16.271 11.846 26.771 1.00 79.56 91 MET A O 1
ATOM 751 N N . ARG A 1 92 ? 15.060 10.009 26.296 1.00 82.00 92 ARG A N 1
ATOM 752 C CA . ARG A 1 92 ? 15.718 9.138 27.279 1.00 82.00 92 ARG A CA 1
ATOM 753 C C . ARG A 1 92 ? 17.205 8.943 26.972 1.00 82.00 92 ARG A C 1
ATOM 755 O O . ARG A 1 92 ? 18.029 9.138 27.860 1.00 82.00 92 ARG A O 1
ATOM 762 N N . GLN A 1 93 ? 17.553 8.651 25.718 1.00 78.31 93 GLN A N 1
ATOM 763 C CA . GLN A 1 93 ? 18.949 8.479 25.294 1.00 78.31 93 GLN A CA 1
ATOM 764 C C . GLN A 1 93 ? 19.782 9.757 25.468 1.00 78.31 93 GLN A C 1
ATOM 766 O O . GLN A 1 93 ? 20.955 9.682 25.828 1.00 78.31 93 GLN A O 1
ATOM 771 N N . ARG A 1 94 ? 19.186 10.941 25.258 1.00 76.75 94 ARG A N 1
ATOM 772 C CA . ARG A 1 94 ? 19.859 12.222 25.540 1.00 76.75 94 ARG A CA 1
ATOM 773 C C . ARG A 1 94 ? 20.183 12.377 27.024 1.00 76.75 94 ARG A C 1
ATOM 775 O O . ARG A 1 94 ? 21.285 12.795 27.346 1.00 76.75 94 ARG A O 1
ATOM 782 N N . ARG A 1 95 ? 19.259 11.990 27.908 1.00 72.81 95 ARG A N 1
ATOM 783 C CA . ARG A 1 95 ? 19.452 12.045 29.365 1.00 72.81 95 ARG A CA 1
ATOM 784 C C . ARG A 1 95 ? 20.553 11.096 29.840 1.00 72.81 95 ARG A C 1
ATOM 786 O O . ARG A 1 95 ? 21.445 11.507 30.570 1.00 72.81 95 ARG A O 1
ATOM 793 N N . GLU A 1 96 ? 20.527 9.854 29.363 1.00 69.69 96 GLU A N 1
ATOM 794 C CA . GLU A 1 96 ? 21.518 8.830 29.724 1.00 69.69 96 GLU A CA 1
ATOM 795 C C . GLU A 1 96 ? 22.922 9.156 29.164 1.00 69.69 96 GLU A C 1
ATOM 797 O O . GLU A 1 96 ? 23.931 8.871 29.807 1.00 69.69 96 GLU A O 1
ATOM 802 N N . GLY A 1 97 ? 23.011 9.816 28.001 1.00 60.72 97 GLY A N 1
ATOM 803 C CA . GLY A 1 97 ? 24.281 10.290 27.430 1.00 60.72 97 GLY A CA 1
ATOM 804 C C . GLY A 1 97 ? 24.884 11.522 28.123 1.00 60.72 97 GLY A C 1
ATOM 805 O O . GLY A 1 97 ? 26.073 11.796 27.954 1.00 60.72 97 GLY A O 1
ATOM 806 N N . GLU A 1 98 ? 24.083 12.258 28.893 1.00 58.25 98 GLU A N 1
ATOM 807 C CA . GLU A 1 98 ? 24.494 13.455 29.637 1.00 58.25 98 GLU A CA 1
ATOM 808 C C . GLU A 1 98 ? 24.900 13.108 31.083 1.00 58.25 98 GLU A C 1
ATOM 810 O O . GLU A 1 98 ? 25.851 13.684 31.609 1.00 58.25 98 GLU A O 1
ATOM 815 N N . GLU A 1 99 ? 24.280 12.085 31.685 1.00 56.50 99 GLU A N 1
ATOM 816 C CA . GLU A 1 99 ? 24.650 11.546 33.007 1.00 56.50 99 GLU A CA 1
ATOM 817 C C . GLU A 1 99 ? 25.919 10.668 32.989 1.00 56.50 99 GLU A C 1
ATOM 819 O O . GLU A 1 99 ? 26.601 10.560 34.003 1.00 56.50 99 GLU A O 1
ATOM 824 N N . GLY A 1 100 ? 26.295 10.080 31.847 1.00 50.44 100 GLY A N 1
ATOM 825 C CA . GLY A 1 100 ? 27.516 9.265 31.708 1.00 50.44 100 GLY A CA 1
ATOM 826 C C . GLY A 1 100 ? 28.815 10.048 31.457 1.00 50.44 100 GLY A C 1
ATOM 827 O O . GLY A 1 100 ? 29.841 9.439 31.150 1.00 50.44 100 GLY A O 1
ATOM 828 N N .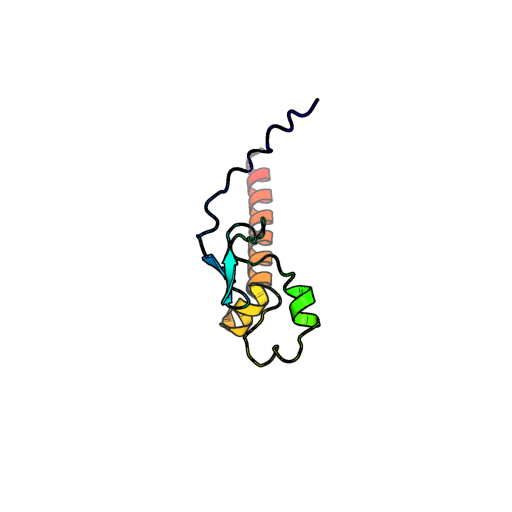 ARG A 1 101 ? 28.775 11.386 31.508 1.00 51.94 101 ARG A N 1
ATOM 829 C CA . ARG A 1 101 ? 29.890 12.283 31.140 1.00 51.94 101 ARG A CA 1
ATOM 830 C C . ARG A 1 101 ? 30.471 13.095 32.307 1.00 51.94 101 ARG A C 1
ATOM 832 O O . ARG A 1 101 ? 31.268 13.998 32.047 1.00 51.94 101 ARG A O 1
ATOM 839 N N . ILE A 1 102 ? 30.079 12.784 33.544 1.00 47.25 102 ILE A N 1
ATOM 840 C CA . ILE A 1 102 ? 30.590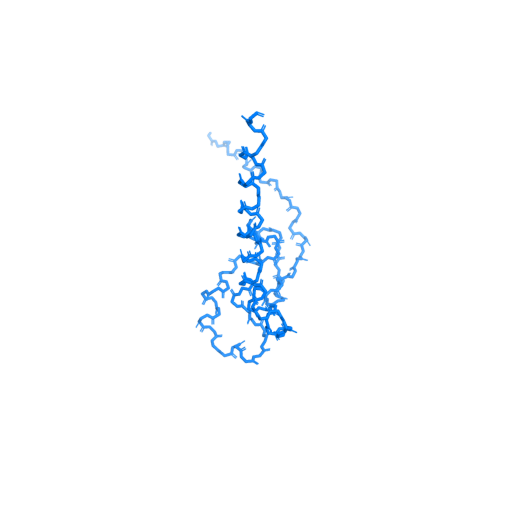 13.398 34.783 1.00 47.25 102 ILE A CA 1
ATOM 841 C C . ILE A 1 102 ? 31.527 12.422 35.492 1.00 47.25 102 ILE A C 1
ATOM 843 O O . ILE A 1 102 ? 31.134 11.244 35.644 1.00 47.25 102 ILE A O 1
#

Sequence (102 aa):
MSERLGYKFVLTNPDELEHCLLCNRIFCARHKAVENNTVCQIDHRSYYRTHQEFHDTGTIFRNMEHRNIEMDPSKAGLNREAKSIMEVEAMRQRREGEEGRI